Protein AF-W5JPU2-F1 (afdb_monomer_lite)

InterPro domains:
  IPR001623 DnaJ domain [cd06257] (70-95)
  IPR036869 Chaperone J-domain superfamily [G3DSA:1.10.287.110] (52-100)
  IPR036869 Chaperone J-domain superfamily [SSF46565] (56-95)

Foldseek 3Di:
DVVVVVVVVVVVVVCVVVVVVVCVVDPCCVVVVVVCVVPDDPPPCVVVVPPPDPPDDDDPAQDLVSLCVLLVHDSPDDPVSSVVSLVVVCVCPPPVDPPPDPPDPSVVNSVCVVVVVVPPD

Sequence (121 aa):
MSTSIILAGLGLAAVGYGGRMLMRQMPNAASKMQEVLKNMPKFDAEMMANSKYYRGGFEPKMSKREASLILGVSPSASKTKVKDAHKKIMLLNHPRSKLATIRPFFVESVTFLPLLIGQNA

Radius of gyration: 24.66 Å; chains: 1; bounding box: 36×33×69 Å

Structure (mmCIF, N/CA/C/O backbone):
data_AF-W5JPU2-F1
#
_entry.id   AF-W5JPU2-F1
#
loop_
_atom_site.group_PDB
_atom_site.id
_atom_site.type_symbol
_atom_site.label_atom_id
_atom_site.label_alt_id
_atom_site.label_comp_id
_atom_site.label_asym_id
_atom_site.label_entity_id
_atom_site.label_seq_id
_atom_site.pdbx_PDB_ins_code
_atom_site.Cartn_x
_atom_site.Cartn_y
_atom_site.Cartn_z
_atom_site.occupancy
_atom_site.B_iso_or_equiv
_atom_site.auth_seq_id
_atom_site.auth_comp_id
_atom_site.auth_asym_id
_atom_site.auth_atom_id
_atom_site.pdbx_PDB_model_num
ATOM 1 N N . MET A 1 1 ? 2.439 -17.773 -10.386 1.00 61.91 1 MET A N 1
ATOM 2 C CA . MET A 1 1 ? 3.277 -16.599 -10.738 1.00 61.91 1 MET A CA 1
ATOM 3 C C . MET A 1 1 ? 4.011 -16.753 -12.077 1.00 61.91 1 MET A C 1
ATOM 5 O O . MET A 1 1 ? 4.372 -15.740 -12.654 1.00 61.91 1 MET A O 1
ATOM 9 N N . SER A 1 2 ? 4.185 -17.962 -12.627 1.00 73.69 2 SER A N 1
ATOM 10 C CA . SER A 1 2 ? 4.814 -18.198 -13.942 1.00 73.69 2 SER A CA 1
ATOM 11 C C . SER A 1 2 ? 4.004 -17.677 -15.139 1.00 73.69 2 SER A C 1
ATOM 13 O O . SER A 1 2 ? 4.575 -17.074 -16.041 1.00 73.69 2 SER A O 1
ATOM 15 N N . THR A 1 3 ? 2.676 -17.829 -15.135 1.00 75.88 3 THR A N 1
ATOM 16 C CA . THR A 1 3 ? 1.797 -17.389 -16.238 1.00 75.88 3 THR A CA 1
ATOM 17 C C . THR A 1 3 ? 1.896 -15.888 -16.514 1.00 75.88 3 THR A C 1
ATOM 19 O O . THR A 1 3 ? 1.922 -15.473 -17.667 1.00 75.88 3 THR A O 1
ATOM 22 N N . SER A 1 4 ? 2.020 -15.072 -15.464 1.00 79.38 4 SER A N 1
ATOM 23 C CA . SER A 1 4 ? 2.184 -13.619 -15.575 1.00 79.38 4 SER A CA 1
ATOM 24 C C . SER A 1 4 ? 3.508 -13.240 -16.243 1.00 79.38 4 SER A C 1
ATOM 26 O O . SER A 1 4 ? 3.541 -12.308 -17.036 1.00 79.38 4 SER A O 1
ATOM 28 N N . ILE A 1 5 ? 4.584 -13.985 -15.963 1.00 91.19 5 ILE A N 1
ATOM 29 C CA . ILE A 1 5 ? 5.916 -13.755 -16.544 1.00 91.19 5 ILE A CA 1
ATOM 30 C C . ILE A 1 5 ? 5.929 -14.153 -18.022 1.00 91.19 5 ILE A C 1
ATOM 32 O O . ILE A 1 5 ? 6.459 -13.417 -18.848 1.00 91.19 5 ILE A O 1
ATOM 36 N N . ILE A 1 6 ? 5.309 -15.284 -18.367 1.00 89.38 6 ILE A N 1
ATOM 37 C CA . ILE A 1 6 ? 5.228 -15.760 -19.755 1.00 89.38 6 ILE A CA 1
ATOM 38 C C . ILE A 1 6 ? 4.381 -14.800 -20.595 1.00 89.38 6 ILE A C 1
ATOM 40 O O . ILE A 1 6 ? 4.809 -14.385 -21.670 1.00 89.38 6 ILE A O 1
ATOM 44 N N . LEU A 1 7 ? 3.215 -14.390 -20.089 1.00 93.12 7 LEU A N 1
ATOM 45 C CA . LEU A 1 7 ? 2.343 -13.439 -20.777 1.00 93.12 7 LEU A CA 1
ATOM 46 C C . LEU A 1 7 ? 3.027 -12.075 -20.954 1.00 93.12 7 LEU A C 1
ATOM 48 O O . LEU A 1 7 ? 2.963 -11.491 -22.034 1.00 93.12 7 LEU A O 1
ATOM 52 N N . ALA A 1 8 ? 3.730 -11.598 -19.922 1.00 91.94 8 ALA A N 1
ATOM 53 C CA . ALA A 1 8 ? 4.514 -10.369 -20.003 1.00 91.94 8 ALA A CA 1
ATOM 54 C C . ALA A 1 8 ? 5.657 -10.479 -21.027 1.00 91.94 8 ALA A C 1
ATOM 56 O O . ALA A 1 8 ? 5.851 -9.565 -21.827 1.00 91.94 8 ALA A O 1
ATOM 57 N N . GLY A 1 9 ? 6.377 -11.605 -21.045 1.00 93.69 9 GLY A N 1
ATOM 58 C CA . GLY A 1 9 ? 7.467 -11.857 -21.989 1.00 93.69 9 GLY A CA 1
ATOM 59 C C . GLY A 1 9 ? 6.992 -11.907 -23.442 1.00 93.69 9 GLY A C 1
ATOM 60 O O . GLY A 1 9 ? 7.577 -11.251 -24.303 1.00 93.69 9 GLY A O 1
ATOM 61 N N . LEU A 1 10 ? 5.893 -12.619 -23.711 1.00 95.88 10 LEU A N 1
ATOM 62 C CA . LEU A 1 10 ? 5.295 -12.693 -25.048 1.00 95.88 10 LEU A CA 1
ATOM 63 C C . LEU A 1 10 ? 4.739 -11.338 -25.506 1.00 95.88 10 LEU A C 1
ATOM 65 O O . LEU A 1 10 ? 4.956 -10.944 -26.652 1.00 95.88 10 LEU A O 1
ATOM 69 N N . GLY A 1 11 ? 4.083 -10.594 -24.610 1.00 94.56 11 GLY A N 1
ATOM 70 C CA . GLY A 1 11 ? 3.580 -9.253 -24.909 1.00 94.56 11 GLY A CA 1
ATOM 71 C C . GLY A 1 11 ? 4.701 -8.273 -25.267 1.00 94.56 11 GLY A C 1
ATOM 72 O O . GLY A 1 11 ? 4.616 -7.577 -26.280 1.00 94.56 11 GLY A O 1
ATOM 73 N N . LEU A 1 12 ? 5.787 -8.265 -24.488 1.00 93.75 12 LEU A N 1
ATOM 74 C CA . LEU A 1 12 ? 6.940 -7.401 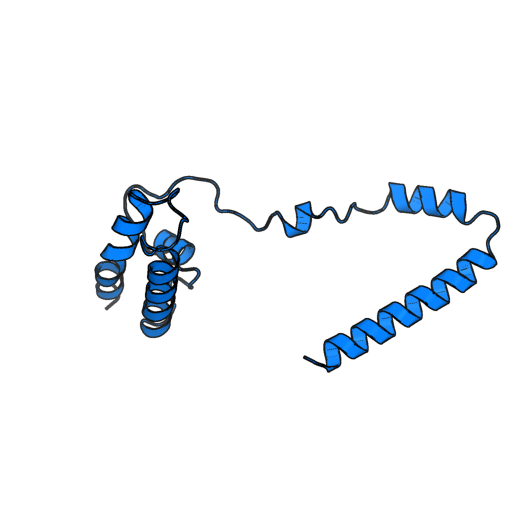-24.748 1.00 93.75 12 LEU A CA 1
ATOM 75 C C . LEU A 1 12 ? 7.634 -7.755 -26.073 1.00 93.75 12 LEU A C 1
ATOM 77 O O . LEU A 1 12 ? 7.998 -6.857 -26.835 1.00 93.75 12 LEU A O 1
ATOM 81 N N . ALA A 1 13 ? 7.773 -9.049 -26.375 1.00 93.12 13 ALA A N 1
ATOM 82 C CA . ALA A 1 13 ? 8.359 -9.515 -27.630 1.00 93.12 13 ALA A CA 1
ATOM 83 C C . ALA A 1 13 ? 7.537 -9.078 -28.855 1.00 93.12 13 ALA A C 1
ATOM 85 O O . ALA A 1 13 ? 8.107 -8.579 -29.829 1.00 93.12 13 ALA A O 1
ATOM 86 N N . ALA A 1 14 ? 6.206 -9.201 -28.796 1.00 94.75 14 ALA A N 1
ATOM 87 C CA . ALA A 1 14 ? 5.315 -8.798 -29.883 1.00 94.75 14 ALA A CA 1
ATOM 88 C C . ALA A 1 14 ? 5.386 -7.286 -30.161 1.00 94.75 14 ALA A C 1
ATOM 90 O O . ALA A 1 14 ? 5.541 -6.872 -31.313 1.00 94.75 14 ALA A O 1
ATOM 91 N N . VAL A 1 15 ? 5.345 -6.461 -29.109 1.00 95.00 15 VAL A N 1
ATOM 92 C CA . VAL A 1 15 ? 5.447 -4.997 -29.231 1.00 95.00 15 VAL A CA 1
ATOM 93 C C . VAL A 1 15 ? 6.818 -4.583 -29.772 1.00 95.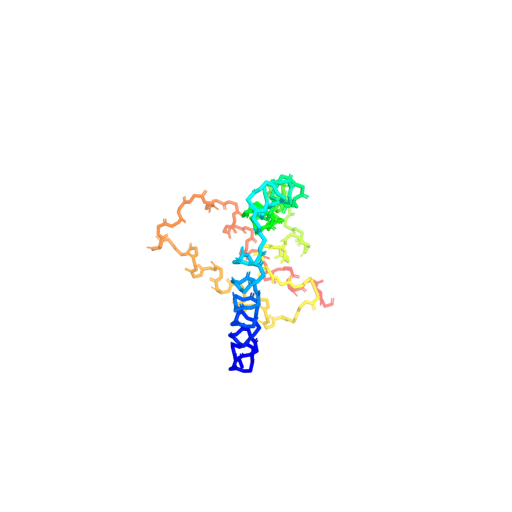00 15 VAL A C 1
ATOM 95 O O . VAL A 1 15 ? 6.894 -3.752 -30.677 1.00 95.00 15 VAL A O 1
ATOM 98 N N . GLY A 1 16 ? 7.902 -5.188 -29.277 1.00 92.00 16 GLY A N 1
ATOM 99 C CA . GLY A 1 16 ? 9.260 -4.890 -29.739 1.00 92.00 16 GLY A CA 1
ATOM 100 C C . GLY A 1 16 ? 9.481 -5.238 -31.214 1.00 92.00 16 GLY A C 1
ATOM 101 O O . GLY A 1 16 ? 10.043 -4.434 -31.965 1.00 92.00 16 GLY A O 1
ATOM 102 N N . TYR A 1 17 ? 9.008 -6.407 -31.654 1.00 91.75 17 TYR A N 1
ATOM 103 C CA . TYR A 1 17 ? 9.155 -6.845 -33.044 1.00 91.75 17 TYR A CA 1
ATOM 104 C C . TYR A 1 17 ? 8.288 -6.017 -34.004 1.00 91.75 17 TYR A C 1
ATOM 106 O O . TYR A 1 17 ? 8.792 -5.524 -35.018 1.00 91.75 17 TYR A O 1
ATOM 114 N N . GLY A 1 18 ? 7.016 -5.789 -33.654 1.00 92.62 18 GLY A N 1
ATOM 115 C CA . GLY A 1 18 ? 6.105 -4.950 -34.438 1.00 92.62 18 GLY A CA 1
ATOM 116 C C . GLY A 1 18 ? 6.588 -3.501 -34.542 1.00 92.62 18 GLY A C 1
ATOM 117 O O . GLY A 1 18 ? 6.631 -2.936 -35.635 1.00 92.62 18 GLY A O 1
ATOM 118 N N . GLY A 1 19 ? 7.057 -2.925 -33.431 1.00 88.50 19 GLY A N 1
ATOM 119 C CA . GLY A 1 19 ? 7.631 -1.579 -33.407 1.00 88.50 19 GLY A CA 1
ATOM 120 C C . GLY A 1 19 ? 8.868 -1.445 -34.299 1.00 88.50 19 GLY A C 1
ATOM 121 O O . GLY A 1 19 ? 8.975 -0.488 -35.067 1.00 88.50 19 GLY A O 1
ATOM 122 N N . ARG A 1 20 ? 9.780 -2.429 -34.270 1.00 80.75 20 ARG A N 1
ATOM 123 C CA . ARG A 1 20 ? 11.006 -2.412 -35.089 1.00 80.75 20 ARG A CA 1
ATOM 124 C C . ARG A 1 20 ? 10.715 -2.470 -36.590 1.00 80.75 20 ARG A C 1
ATOM 126 O O . ARG A 1 20 ? 11.419 -1.817 -37.358 1.00 80.75 20 ARG A O 1
ATOM 133 N N . MET A 1 21 ? 9.702 -3.227 -37.010 1.00 83.56 21 MET A N 1
ATOM 134 C CA . MET A 1 21 ? 9.294 -3.309 -38.419 1.00 83.56 21 MET A CA 1
ATOM 135 C C . MET A 1 21 ? 8.718 -1.974 -38.911 1.00 83.56 21 MET A C 1
ATOM 137 O O . MET A 1 21 ? 9.179 -1.432 -39.917 1.00 83.56 21 MET A O 1
ATOM 141 N N . LEU A 1 22 ? 7.792 -1.391 -38.143 1.00 84.00 22 LEU A N 1
ATOM 142 C CA . LEU A 1 22 ? 7.141 -0.122 -38.482 1.00 84.00 22 LEU A CA 1
ATOM 143 C C . LEU A 1 22 ? 8.126 1.056 -38.514 1.00 84.00 22 LEU A C 1
ATOM 145 O O . LEU A 1 22 ? 8.037 1.908 -39.397 1.00 84.00 22 LEU A O 1
ATOM 149 N N . MET A 1 23 ? 9.107 1.090 -37.603 1.00 74.88 23 MET A N 1
ATOM 150 C CA . MET A 1 23 ? 10.139 2.136 -37.600 1.00 74.88 23 MET A CA 1
ATOM 151 C C . MET A 1 23 ? 11.065 2.069 -38.820 1.00 74.88 23 MET A C 1
ATOM 153 O O . MET A 1 23 ? 11.502 3.111 -39.297 1.00 74.88 23 MET A O 1
ATOM 157 N N . ARG A 1 24 ? 11.361 0.875 -39.356 1.00 73.38 24 ARG A N 1
ATOM 158 C CA . ARG A 1 24 ? 12.232 0.734 -40.541 1.00 73.38 24 ARG A CA 1
ATOM 159 C C . ARG A 1 24 ? 11.550 1.155 -41.840 1.00 73.38 24 ARG A C 1
ATOM 161 O O . ARG A 1 24 ? 12.245 1.529 -42.777 1.00 73.38 24 ARG A O 1
ATOM 168 N N . GLN A 1 25 ? 10.222 1.096 -41.899 1.00 75.19 25 GLN A N 1
ATOM 169 C CA . GLN A 1 25 ? 9.453 1.466 -43.090 1.00 75.19 25 GLN A CA 1
ATOM 170 C C . GLN A 1 25 ? 9.043 2.948 -43.123 1.00 75.19 25 GLN A C 1
ATOM 172 O O . GLN A 1 25 ? 8.574 3.418 -44.156 1.00 75.19 25 GLN A O 1
ATOM 177 N N . MET A 1 26 ? 9.231 3.703 -42.033 1.00 66.00 26 MET A N 1
ATOM 178 C CA . MET A 1 26 ? 8.823 5.109 -41.953 1.00 66.00 26 MET A CA 1
ATOM 179 C C . MET A 1 26 ? 10.028 6.073 -41.932 1.00 66.00 26 MET A C 1
ATOM 181 O O . MET A 1 26 ? 10.652 6.239 -40.885 1.00 66.00 26 MET A O 1
ATOM 185 N N . PRO A 1 27 ? 10.325 6.796 -43.032 1.00 65.06 27 PRO A N 1
ATOM 186 C CA . PRO A 1 27 ? 11.450 7.742 -43.093 1.00 65.06 27 PRO A CA 1
ATOM 187 C C . PRO A 1 27 ? 11.286 8.961 -42.163 1.00 65.06 27 PRO A C 1
ATOM 189 O O . PRO A 1 27 ? 12.273 9.542 -41.728 1.00 65.06 27 PRO A O 1
ATOM 192 N N . ASN A 1 28 ? 10.048 9.296 -41.774 1.00 68.50 28 ASN A N 1
ATOM 193 C CA . ASN A 1 28 ? 9.726 10.394 -40.848 1.00 68.50 28 ASN A CA 1
ATOM 194 C C . ASN A 1 28 ? 9.398 9.902 -39.423 1.00 68.50 28 ASN A C 1
ATOM 196 O O . ASN A 1 28 ? 8.764 10.614 -38.642 1.00 68.50 28 ASN A O 1
ATOM 200 N N . ALA A 1 29 ? 9.783 8.669 -39.070 1.00 69.88 29 ALA A N 1
ATOM 201 C CA . ALA A 1 29 ? 9.494 8.094 -37.755 1.00 69.88 29 ALA A CA 1
ATOM 202 C C . ALA A 1 29 ? 10.115 8.910 -36.610 1.00 69.88 29 ALA A C 1
ATOM 204 O O . ALA A 1 29 ? 9.498 9.065 -35.560 1.00 69.88 29 ALA A O 1
ATOM 205 N N . ALA A 1 30 ? 11.307 9.477 -36.820 1.00 66.56 30 ALA A N 1
ATOM 206 C CA . ALA A 1 30 ? 12.036 10.205 -35.786 1.00 66.56 30 ALA A CA 1
ATOM 207 C C . ALA A 1 30 ? 11.320 11.484 -35.319 1.00 66.56 30 ALA A C 1
ATOM 209 O O . ALA A 1 30 ? 11.325 11.777 -34.125 1.00 66.56 30 ALA A O 1
ATOM 210 N N . SER A 1 31 ? 10.684 12.235 -36.224 1.00 67.81 31 SER A N 1
ATOM 211 C CA . SER A 1 31 ? 9.984 13.481 -35.878 1.00 67.81 31 SER A CA 1
ATOM 212 C C . SER A 1 31 ? 8.646 13.211 -35.192 1.00 67.81 31 SER A C 1
ATOM 214 O O . SER A 1 31 ? 8.364 13.795 -34.146 1.00 67.81 31 SER A O 1
ATOM 216 N N . LYS A 1 32 ? 7.863 12.253 -35.704 1.00 69.31 32 LYS A N 1
ATOM 217 C CA . LYS A 1 32 ? 6.595 11.842 -35.079 1.00 69.31 32 LYS A CA 1
ATOM 218 C C . LYS A 1 32 ? 6.809 11.188 -33.714 1.00 69.31 32 LYS A C 1
ATOM 220 O O . LYS A 1 32 ? 6.038 11.425 -32.791 1.00 69.31 32 LYS A O 1
ATOM 225 N N . MET A 1 33 ? 7.882 10.411 -33.554 1.00 71.38 33 MET A N 1
ATOM 226 C CA . MET A 1 33 ? 8.221 9.804 -32.266 1.00 71.38 33 MET A CA 1
ATOM 227 C C . MET A 1 33 ? 8.572 10.867 -31.220 1.00 71.38 33 MET A C 1
ATOM 229 O O . MET A 1 33 ? 8.165 10.731 -30.074 1.00 71.38 33 MET A O 1
ATOM 233 N N . GLN A 1 34 ? 9.240 11.959 -31.600 1.00 66.19 34 GLN A N 1
ATOM 234 C CA . GLN A 1 34 ? 9.514 13.068 -30.679 1.00 66.19 34 GLN A CA 1
ATOM 235 C C . GLN A 1 34 ? 8.244 13.801 -30.237 1.00 66.19 34 GLN A C 1
ATOM 237 O O . GLN A 1 34 ? 8.146 14.188 -29.077 1.00 66.19 34 GLN A O 1
ATOM 242 N N . GLU A 1 35 ? 7.268 13.982 -31.124 1.00 71.31 35 GLU A N 1
ATOM 243 C CA . GLU A 1 35 ? 5.981 14.594 -30.775 1.00 71.31 35 GLU A CA 1
ATOM 244 C C . GLU A 1 35 ? 5.163 13.695 -29.837 1.00 71.31 35 GLU A C 1
ATOM 246 O O . GLU A 1 35 ? 4.635 14.159 -28.827 1.00 71.31 35 GLU A O 1
ATOM 251 N N . VAL A 1 36 ? 5.154 12.385 -30.096 1.00 74.00 36 VAL A N 1
ATOM 252 C CA . VAL A 1 36 ? 4.528 11.399 -29.206 1.00 74.00 36 VAL A CA 1
ATOM 253 C C . VAL A 1 36 ? 5.248 11.329 -27.859 1.00 74.00 36 VAL A C 1
ATOM 255 O O . VAL A 1 36 ? 4.578 11.289 -26.836 1.00 74.00 36 VAL A O 1
ATOM 258 N N . LEU A 1 37 ? 6.584 11.376 -27.814 1.00 71.69 37 LEU A N 1
ATOM 259 C CA . LEU A 1 37 ? 7.327 11.420 -26.547 1.00 71.69 37 LEU A CA 1
ATOM 260 C C . LEU A 1 37 ? 7.066 12.712 -25.762 1.00 71.69 37 LEU A C 1
ATOM 262 O O . LEU A 1 37 ? 7.083 12.684 -24.535 1.00 71.69 37 LEU A O 1
ATOM 266 N N . LYS A 1 38 ? 6.820 13.832 -26.448 1.00 71.50 38 LYS A N 1
ATOM 267 C CA . LYS A 1 38 ? 6.469 15.108 -25.806 1.00 71.50 38 LYS A CA 1
ATOM 268 C C . LYS A 1 38 ? 5.045 15.110 -25.248 1.00 71.50 38 LYS A C 1
ATOM 270 O O . LYS A 1 38 ? 4.825 15.703 -24.198 1.00 71.50 38 LYS A O 1
ATOM 275 N N . ASN A 1 39 ? 4.112 14.436 -25.922 1.00 70.44 39 ASN A N 1
ATOM 276 C CA . ASN A 1 39 ? 2.707 14.341 -25.514 1.00 70.44 39 ASN A CA 1
ATOM 277 C C . ASN A 1 39 ? 2.396 13.097 -24.667 1.00 70.44 39 ASN A C 1
ATOM 279 O O . ASN A 1 39 ? 1.278 12.962 -24.167 1.00 70.44 39 ASN A O 1
ATOM 283 N N . MET A 1 40 ? 3.350 12.177 -24.499 1.00 64.38 40 MET A N 1
ATOM 284 C CA . MET A 1 40 ? 3.170 11.044 -23.602 1.00 64.38 40 MET A CA 1
ATOM 285 C C . MET A 1 40 ? 3.156 11.537 -22.154 1.00 64.38 40 MET A C 1
ATOM 287 O O . MET A 1 40 ? 4.035 12.309 -21.760 1.00 64.38 40 MET A O 1
ATOM 291 N N . PRO A 1 41 ? 2.202 11.063 -21.333 1.00 63.00 41 PRO A N 1
ATOM 292 C CA . PRO A 1 41 ? 2.259 11.290 -19.903 1.00 63.00 41 PRO A CA 1
ATOM 293 C C . PRO A 1 41 ? 3.566 10.681 -19.403 1.00 63.00 41 PRO A C 1
ATOM 295 O O . PRO A 1 41 ? 3.818 9.486 -19.578 1.00 63.00 41 PRO A O 1
ATOM 298 N N . LYS A 1 42 ? 4.430 11.520 -18.836 1.00 59.19 42 LYS A N 1
ATOM 299 C CA . LYS A 1 42 ? 5.674 11.072 -18.228 1.00 59.19 42 LYS A CA 1
ATOM 300 C C . LYS A 1 42 ? 5.301 10.091 -17.117 1.00 59.19 42 LYS A C 1
ATOM 302 O O . LYS A 1 42 ? 4.746 10.481 -16.094 1.00 59.19 42 LYS A O 1
ATOM 307 N N . PHE A 1 43 ? 5.542 8.801 -17.343 1.00 56.53 43 PHE A N 1
ATOM 308 C CA . PHE A 1 43 ? 5.482 7.768 -16.309 1.00 56.53 43 PHE A CA 1
ATOM 309 C C . PHE A 1 43 ? 6.703 7.941 -15.407 1.00 56.53 43 PHE A C 1
ATOM 311 O O . PHE A 1 43 ? 7.610 7.111 -15.367 1.00 56.53 43 PHE A O 1
ATOM 318 N N . ASP A 1 44 ? 6.756 9.087 -14.740 1.00 51.19 44 ASP A N 1
ATOM 319 C CA . ASP A 1 44 ? 7.803 9.406 -13.800 1.00 51.19 44 ASP A CA 1
ATOM 320 C C . ASP A 1 44 ? 7.676 8.434 -12.627 1.00 51.19 44 ASP A C 1
ATOM 322 O O . ASP A 1 44 ? 6.578 8.103 -12.164 1.00 51.19 44 ASP A O 1
ATOM 326 N N . ALA A 1 45 ? 8.820 7.986 -12.115 1.00 55.19 45 ALA A N 1
ATOM 327 C CA . ALA A 1 45 ? 8.908 7.204 -10.887 1.00 55.19 45 ALA A CA 1
ATOM 328 C C . ALA A 1 45 ? 8.167 7.871 -9.707 1.00 55.19 45 ALA A C 1
ATOM 330 O O . ALA A 1 45 ? 7.851 7.197 -8.734 1.00 55.19 45 ALA A O 1
ATOM 331 N N . GLU A 1 46 ? 7.820 9.158 -9.812 1.00 52.12 46 GLU A N 1
ATOM 332 C CA . GLU A 1 46 ? 6.929 9.885 -8.908 1.00 52.12 46 GLU A CA 1
ATOM 333 C C . GLU A 1 46 ? 5.511 9.310 -8.822 1.00 52.12 46 GLU A C 1
ATOM 335 O O . GLU A 1 46 ? 4.918 9.361 -7.749 1.00 52.12 46 GLU A O 1
ATOM 340 N N . MET A 1 47 ? 4.961 8.697 -9.876 1.00 50.38 47 MET A N 1
ATOM 341 C CA . MET A 1 47 ? 3.647 8.043 -9.782 1.00 50.38 47 MET A CA 1
ATOM 342 C C . MET A 1 47 ? 3.712 6.736 -8.970 1.00 50.38 47 MET A C 1
ATOM 344 O O . MET A 1 47 ? 2.740 6.364 -8.316 1.00 50.38 47 MET A O 1
ATOM 348 N N . MET A 1 48 ? 4.881 6.082 -8.951 1.00 52.03 48 MET A N 1
ATOM 349 C CA . MET A 1 48 ? 5.183 4.935 -8.082 1.00 52.03 48 MET A CA 1
ATOM 350 C C . MET A 1 48 ? 5.636 5.369 -6.674 1.00 52.03 48 MET A C 1
ATOM 352 O O . MET A 1 48 ? 5.389 4.653 -5.706 1.00 52.03 48 MET A O 1
ATOM 356 N N . ALA A 1 49 ? 6.280 6.535 -6.546 1.00 54.31 49 ALA A N 1
ATOM 357 C CA . ALA A 1 49 ? 6.789 7.094 -5.289 1.00 54.31 49 ALA A CA 1
ATOM 358 C C . ALA A 1 49 ? 5.762 7.959 -4.540 1.00 54.31 49 ALA A C 1
ATOM 360 O O . ALA A 1 49 ? 5.918 8.211 -3.345 1.00 54.31 49 ALA A O 1
ATOM 361 N N . ASN A 1 50 ? 4.652 8.338 -5.180 1.00 48.25 50 ASN A N 1
ATOM 362 C CA . ASN A 1 50 ? 3.449 8.842 -4.519 1.00 48.25 50 ASN A CA 1
ATOM 363 C C . ASN A 1 50 ? 2.670 7.687 -3.870 1.00 48.25 50 ASN A C 1
ATOM 365 O O . ASN A 1 50 ? 1.440 7.611 -3.906 1.00 48.25 50 ASN A O 1
ATOM 369 N N . SER A 1 51 ? 3.398 6.780 -3.219 1.00 53.75 51 SER A N 1
ATOM 370 C CA . SER A 1 51 ? 2.887 5.886 -2.196 1.00 53.75 51 SER A CA 1
ATOM 371 C C . SER A 1 51 ? 2.500 6.713 -0.971 1.00 53.75 51 SER A C 1
ATOM 373 O O . SER A 1 51 ? 3.093 6.560 0.086 1.00 53.75 51 SER A O 1
ATOM 375 N N . LYS A 1 52 ? 1.540 7.631 -1.138 1.00 61.91 52 LYS A N 1
ATOM 376 C CA . LYS A 1 52 ? 0.525 8.038 -0.165 1.00 61.91 52 LYS A CA 1
ATOM 377 C C . LYS A 1 52 ? 1.003 8.060 1.289 1.00 61.91 52 LYS A C 1
ATOM 379 O O . LYS A 1 52 ? 0.331 7.528 2.170 1.00 61.91 52 LYS A O 1
ATOM 384 N N . TYR A 1 53 ? 2.174 8.640 1.542 1.00 63.72 53 TYR A N 1
ATOM 385 C CA . TYR A 1 53 ? 2.667 8.784 2.899 1.00 63.72 53 TYR A CA 1
ATOM 386 C C . TYR A 1 53 ? 1.672 9.685 3.623 1.00 63.72 53 TYR A C 1
ATOM 388 O O . TYR A 1 53 ? 1.314 10.757 3.123 1.00 63.72 53 TYR A O 1
ATOM 396 N N . TYR A 1 54 ? 1.165 9.214 4.761 1.00 67.75 54 TYR A N 1
ATOM 397 C CA . TYR A 1 54 ? 0.241 9.992 5.574 1.00 67.75 54 TYR A CA 1
ATOM 398 C C . TYR A 1 54 ? 0.971 11.259 6.025 1.00 67.75 54 TYR A C 1
ATOM 400 O O . TYR A 1 54 ? 1.965 11.188 6.743 1.00 67.75 54 TYR A O 1
ATOM 408 N N . ARG A 1 55 ? 0.533 12.418 5.515 1.00 72.94 55 ARG A N 1
ATOM 409 C CA . ARG A 1 55 ? 1.158 13.707 5.824 1.00 72.94 55 ARG A CA 1
ATOM 410 C C . ARG A 1 55 ? 0.733 14.145 7.226 1.00 72.94 55 ARG A C 1
ATOM 412 O O . ARG A 1 55 ? -0.461 14.297 7.466 1.00 72.94 55 ARG A O 1
ATOM 419 N N . GLY A 1 56 ? 1.699 14.360 8.117 1.00 80.19 56 GLY A N 1
ATOM 420 C CA . GLY A 1 56 ? 1.474 14.791 9.501 1.00 80.19 56 GLY A CA 1
ATOM 421 C C . GLY A 1 56 ? 2.399 14.086 10.496 1.00 80.19 56 GLY A C 1
ATOM 422 O O . GLY A 1 56 ? 3.201 13.238 10.111 1.00 80.19 56 GLY A O 1
ATOM 423 N N . GLY A 1 57 ? 2.303 14.469 11.771 1.00 81.38 57 GLY A N 1
ATOM 424 C CA . GLY A 1 57 ? 2.870 13.711 12.890 1.00 81.38 57 GLY A CA 1
ATOM 425 C C . GLY A 1 57 ? 1.886 12.662 13.408 1.00 81.38 57 GLY A C 1
ATOM 426 O O . GLY A 1 57 ? 0.815 12.469 12.833 1.00 81.38 57 GLY A O 1
ATOM 427 N N . PHE A 1 58 ? 2.244 12.009 14.509 1.00 80.50 58 PHE A N 1
ATOM 428 C CA . PHE A 1 58 ? 1.301 11.166 15.234 1.00 80.50 58 PHE A CA 1
ATOM 429 C C . PHE A 1 58 ? 0.299 12.019 16.033 1.00 80.50 58 PHE A C 1
ATOM 431 O O . PHE A 1 58 ? 0.630 13.125 16.473 1.00 80.50 58 PHE A O 1
ATOM 438 N N . GLU A 1 59 ? -0.921 11.521 16.217 1.00 80.38 59 GLU A N 1
ATOM 439 C CA . GLU A 1 59 ? -1.913 12.121 17.100 1.00 80.38 59 GLU A CA 1
ATOM 440 C C . GLU A 1 59 ? -1.403 12.084 18.551 1.00 80.38 59 GLU A C 1
ATOM 442 O O . GLU A 1 59 ? -0.763 11.120 18.977 1.00 80.38 59 GLU A O 1
ATOM 447 N N . PRO A 1 60 ? -1.709 13.111 19.364 1.00 82.44 60 PRO A N 1
ATOM 448 C CA . PRO A 1 60 ? -1.263 13.174 20.759 1.00 82.44 60 PRO A CA 1
ATOM 449 C C . PRO A 1 60 ? -1.840 12.041 21.621 1.00 82.44 60 PRO A C 1
ATOM 451 O O . PRO A 1 60 ? -1.290 11.713 22.670 1.00 82.44 60 PRO A O 1
ATOM 454 N N . LYS A 1 61 ? -2.953 11.440 21.188 1.00 81.81 61 LYS A N 1
ATOM 455 C CA . LYS A 1 61 ? -3.592 10.285 21.815 1.00 81.81 61 LYS A CA 1
ATOM 456 C C . LYS A 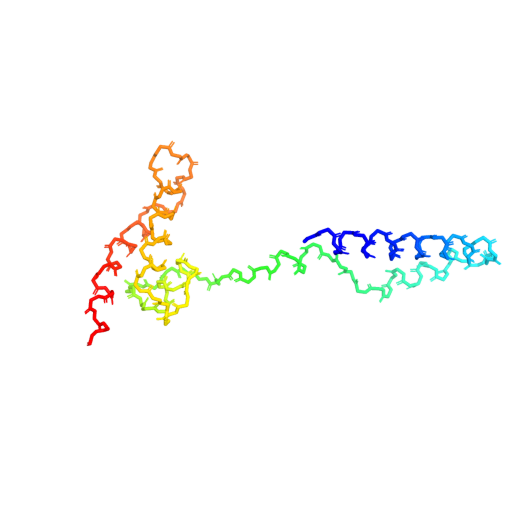1 61 ? -3.750 9.202 20.759 1.00 81.81 61 LYS A C 1
ATOM 458 O O . LYS A 1 61 ? -4.412 9.445 19.758 1.00 81.81 61 LYS A O 1
ATOM 463 N N . MET A 1 62 ? -3.228 8.004 21.024 1.00 80.06 62 MET A N 1
ATOM 464 C CA . MET A 1 62 ? -3.344 6.880 20.095 1.00 80.06 62 MET A CA 1
ATOM 465 C C . MET A 1 62 ? -4.811 6.551 19.797 1.00 80.06 62 MET A C 1
ATOM 467 O O . MET A 1 62 ? -5.521 5.987 20.639 1.00 80.06 62 MET A O 1
ATOM 471 N N . SER A 1 63 ? -5.257 6.851 18.579 1.00 84.88 63 SER A N 1
ATOM 472 C CA . SER A 1 63 ? -6.575 6.448 18.098 1.00 84.88 63 SER A CA 1
ATOM 473 C C . SER A 1 63 ? -6.529 5.075 17.423 1.00 84.88 63 SER A C 1
ATOM 475 O O . SER A 1 63 ? -5.514 4.633 16.881 1.00 84.88 63 SER A O 1
ATOM 477 N N . LYS A 1 64 ? -7.668 4.369 17.409 1.00 81.88 64 LYS A N 1
ATOM 478 C CA . LYS A 1 64 ? -7.799 3.068 16.721 1.00 81.88 64 LYS A CA 1
ATOM 479 C C . LYS A 1 64 ? -7.453 3.176 15.230 1.00 81.88 64 LYS A C 1
ATOM 481 O O . LYS A 1 64 ? -6.908 2.241 14.646 1.00 81.88 64 LYS A O 1
ATOM 486 N N . ARG A 1 65 ? -7.767 4.324 14.622 1.00 83.31 65 ARG A N 1
ATOM 487 C CA . ARG A 1 65 ? -7.457 4.618 13.223 1.00 83.31 65 ARG A CA 1
ATOM 488 C C . ARG A 1 65 ? -5.956 4.780 13.028 1.00 83.31 65 ARG A C 1
ATOM 490 O O . ARG A 1 65 ? -5.404 4.136 12.146 1.00 83.31 65 ARG A O 1
ATOM 497 N N . GLU A 1 66 ? -5.291 5.558 13.866 1.00 82.06 66 GLU A N 1
ATOM 498 C CA . GLU A 1 66 ? -3.845 5.742 13.787 1.00 82.06 66 GLU A CA 1
ATOM 499 C C . GLU A 1 66 ? -3.072 4.434 14.007 1.00 82.06 66 GLU A C 1
ATOM 501 O O . GLU A 1 66 ? -2.204 4.087 13.206 1.00 82.06 66 GLU A O 1
ATOM 506 N N . ALA A 1 67 ? -3.457 3.642 15.010 1.00 84.19 67 ALA A N 1
ATOM 507 C CA . ALA A 1 67 ? -2.863 2.328 15.253 1.00 84.19 67 ALA A CA 1
ATOM 508 C C . ALA A 1 67 ? -2.973 1.410 14.022 1.00 84.19 67 ALA A C 1
ATOM 510 O O . ALA A 1 67 ? -2.034 0.688 13.688 1.00 84.19 67 ALA A O 1
ATOM 511 N N . SER A 1 68 ? -4.103 1.468 13.309 1.00 84.94 68 SER A N 1
ATOM 512 C CA . SER A 1 68 ? -4.312 0.700 12.078 1.00 84.94 68 SER A CA 1
ATOM 513 C C . SER A 1 68 ? -3.354 1.127 10.953 1.00 84.94 68 SER A C 1
ATOM 515 O O . SER A 1 68 ? -2.810 0.275 10.248 1.00 84.94 68 SER A O 1
ATOM 517 N N . LEU A 1 69 ? -3.063 2.430 10.848 1.00 85.44 69 LEU A N 1
ATOM 518 C CA . LEU A 1 69 ? -2.123 2.987 9.871 1.00 85.44 69 LEU A CA 1
ATOM 519 C C . LEU A 1 69 ? -0.670 2.635 10.202 1.00 85.44 69 LEU A C 1
ATOM 521 O O . LEU A 1 69 ? 0.079 2.252 9.309 1.00 85.44 69 LEU A O 1
ATOM 525 N N . ILE A 1 70 ? -0.295 2.698 11.481 1.00 84.38 70 ILE A N 1
ATOM 526 C CA . ILE A 1 70 ? 1.039 2.322 11.971 1.00 84.38 70 ILE A CA 1
ATOM 527 C C . ILE A 1 70 ? 1.331 0.842 11.715 1.00 84.38 70 ILE A C 1
ATOM 529 O O . ILE A 1 70 ? 2.411 0.484 11.247 1.00 84.38 70 ILE A O 1
ATOM 533 N N . LEU A 1 71 ? 0.371 -0.027 12.038 1.00 85.69 71 LEU A N 1
ATOM 534 C CA . LEU A 1 71 ? 0.532 -1.476 11.923 1.00 85.69 71 LEU A CA 1
ATOM 535 C C . LEU A 1 71 ? 0.342 -1.997 10.494 1.00 85.69 71 LEU A C 1
ATOM 537 O O . LEU A 1 71 ? 0.681 -3.149 10.219 1.00 85.69 71 LEU A O 1
ATOM 541 N N . GLY A 1 72 ? -0.228 -1.187 9.598 1.00 85.25 72 GLY A N 1
ATOM 542 C CA . GLY A 1 72 ? -0.593 -1.609 8.246 1.00 85.25 72 GLY A CA 1
ATOM 543 C C . GLY A 1 72 ? -1.700 -2.669 8.225 1.00 85.25 72 GLY A C 1
ATOM 544 O O . GLY A 1 72 ? -1.720 -3.524 7.340 1.00 85.25 72 GLY A O 1
ATOM 545 N N . VAL A 1 73 ? -2.607 -2.650 9.206 1.00 86.31 73 VAL A N 1
ATOM 546 C CA . VAL A 1 73 ? -3.733 -3.596 9.319 1.00 86.31 73 VAL A CA 1
ATOM 547 C C . VAL A 1 73 ? -5.058 -2.843 9.321 1.00 86.31 73 VAL A C 1
ATOM 549 O O . VAL A 1 73 ? -5.126 -1.704 9.759 1.00 86.31 73 VAL A O 1
ATOM 552 N N . SER A 1 74 ? -6.135 -3.473 8.848 1.00 83.56 74 SER A N 1
ATOM 553 C CA . SER A 1 74 ? -7.475 -2.870 8.896 1.00 83.56 74 SER A CA 1
ATOM 554 C C . SER A 1 74 ? -7.928 -2.623 10.348 1.00 83.56 74 SER A C 1
ATOM 556 O O . SER A 1 74 ? -7.654 -3.465 11.208 1.00 83.56 74 SER A O 1
ATOM 558 N N . PRO A 1 75 ? -8.679 -1.542 10.644 1.00 82.12 75 PRO A N 1
ATOM 559 C CA . PRO A 1 75 ? -9.247 -1.298 11.977 1.00 82.12 75 PRO A CA 1
ATOM 560 C C . PRO A 1 75 ? -10.213 -2.401 12.447 1.00 82.12 75 PRO A C 1
ATOM 562 O O . PRO A 1 75 ? -10.489 -2.498 13.644 1.00 82.12 75 PRO A O 1
ATOM 565 N N . SER A 1 76 ? -10.703 -3.238 11.526 1.00 82.94 76 SER A N 1
ATOM 566 C CA . SER A 1 76 ? -11.561 -4.401 11.804 1.00 82.94 76 SER A CA 1
ATOM 567 C C . SER A 1 76 ? -10.806 -5.739 11.735 1.00 82.94 76 SER A C 1
ATOM 569 O O . SER A 1 76 ? -11.426 -6.796 11.643 1.00 82.94 76 SER A O 1
ATOM 571 N N . ALA A 1 77 ? -9.469 -5.726 11.715 1.00 80.25 77 ALA A N 1
ATOM 572 C CA . ALA A 1 77 ? -8.663 -6.942 11.626 1.00 80.25 77 ALA A CA 1
ATOM 573 C C . ALA A 1 77 ? -8.760 -7.818 12.892 1.00 80.25 77 ALA A C 1
ATOM 575 O O . ALA A 1 77 ? -8.960 -7.335 14.005 1.00 80.25 77 ALA A O 1
ATOM 576 N N . SER A 1 78 ? -8.568 -9.131 12.721 1.00 85.38 78 SER A N 1
ATOM 577 C CA . SER A 1 78 ? -8.588 -10.097 13.823 1.00 85.38 78 SER A CA 1
ATOM 578 C C . SER A 1 78 ? -7.435 -9.875 14.809 1.00 85.38 78 SER A C 1
ATOM 580 O O . SER A 1 78 ? -6.323 -9.505 14.423 1.00 85.38 78 SER A O 1
ATOM 582 N N . LYS A 1 79 ? -7.665 -10.199 16.092 1.00 84.00 79 LYS A N 1
ATOM 583 C CA . LYS A 1 79 ? -6.663 -10.074 17.173 1.00 84.00 79 LYS A CA 1
ATOM 584 C C . LYS A 1 79 ? -5.341 -10.796 16.858 1.00 84.00 79 LYS A C 1
ATOM 586 O O . LYS A 1 79 ? -4.287 -10.362 17.309 1.00 84.00 79 LYS A O 1
ATOM 591 N N . THR A 1 80 ? -5.386 -11.876 16.075 1.00 86.06 80 THR A N 1
ATOM 592 C CA . THR A 1 80 ? -4.206 -12.624 15.612 1.00 86.06 80 THR A CA 1
ATOM 593 C C . THR A 1 80 ? -3.329 -11.793 14.675 1.00 86.06 80 THR A C 1
ATOM 595 O O . THR A 1 80 ? -2.158 -11.575 14.973 1.00 86.06 80 THR A O 1
ATOM 598 N N . LYS A 1 81 ? -3.915 -11.215 13.617 1.00 84.75 81 LYS A N 1
ATOM 599 C CA . LYS A 1 81 ? -3.201 -10.370 12.645 1.00 84.75 81 LYS A CA 1
ATOM 600 C C . LYS A 1 81 ? -2.585 -9.133 13.296 1.00 84.75 81 LYS A C 1
ATOM 602 O O . LYS A 1 81 ? -1.476 -8.744 12.943 1.00 84.75 81 LYS A O 1
ATOM 607 N N . VAL A 1 82 ? -3.281 -8.544 14.270 1.00 85.62 82 VAL A N 1
ATOM 608 C CA . VAL A 1 82 ? -2.778 -7.385 15.023 1.00 85.62 82 VAL A CA 1
ATOM 609 C C . VAL A 1 82 ? -1.536 -7.755 15.843 1.00 85.62 82 VAL A C 1
ATOM 611 O O . VAL A 1 82 ? -0.545 -7.028 15.806 1.00 85.62 82 VAL A O 1
ATOM 614 N N . LYS A 1 83 ? -1.544 -8.903 16.538 1.00 85.94 83 LYS A N 1
ATOM 615 C CA . LYS A 1 83 ? -0.388 -9.381 17.320 1.00 85.94 83 LYS A CA 1
ATOM 616 C C . LYS A 1 83 ? 0.828 -9.671 16.441 1.00 85.94 83 LYS A C 1
ATOM 618 O O . LYS A 1 83 ? 1.946 -9.330 16.822 1.00 85.94 83 LYS A O 1
ATOM 623 N N . ASP A 1 84 ? 0.618 -10.274 15.278 1.00 88.12 84 ASP A N 1
ATOM 624 C CA . ASP A 1 84 ? 1.712 -10.622 14.368 1.00 88.12 84 ASP A CA 1
ATOM 625 C C . ASP A 1 84 ? 2.339 -9.375 13.732 1.00 88.12 84 ASP A C 1
ATOM 627 O O . ASP A 1 84 ? 3.566 -9.240 13.707 1.00 88.12 84 ASP A O 1
ATOM 631 N N . ALA A 1 85 ? 1.510 -8.417 13.300 1.00 86.81 85 ALA A N 1
ATOM 632 C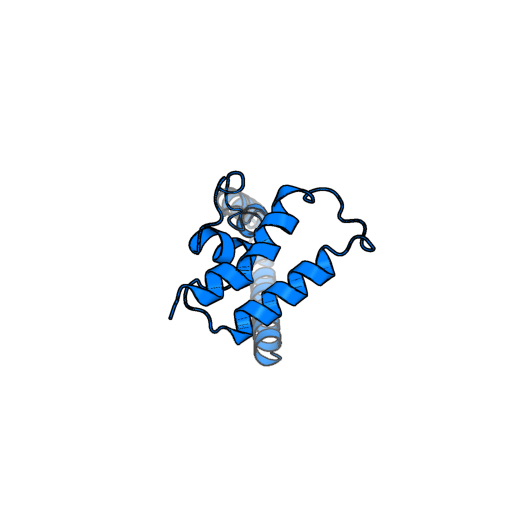 CA . ALA A 1 85 ? 1.977 -7.127 12.794 1.00 86.81 85 ALA A CA 1
ATOM 633 C C . ALA A 1 85 ? 2.753 -6.344 13.866 1.00 86.81 85 ALA A C 1
ATOM 635 O O . ALA A 1 85 ? 3.837 -5.824 13.596 1.00 86.81 85 ALA A O 1
ATOM 636 N N . HIS A 1 86 ? 2.247 -6.338 15.102 1.00 83.31 86 HIS A N 1
ATOM 637 C CA . HIS A 1 86 ? 2.911 -5.710 16.240 1.00 83.31 86 HIS A CA 1
ATOM 638 C C . HIS A 1 86 ? 4.299 -6.320 16.504 1.00 83.31 86 HIS A C 1
ATOM 640 O O . HIS A 1 86 ? 5.287 -5.588 16.570 1.00 83.31 86 HIS A O 1
ATOM 646 N N . LYS A 1 87 ? 4.411 -7.656 16.572 1.00 85.81 87 LYS A N 1
ATOM 647 C CA . LYS A 1 87 ? 5.705 -8.345 16.747 1.00 85.81 87 LYS A CA 1
ATOM 648 C C . LYS A 1 87 ? 6.695 -7.987 15.642 1.00 85.81 87 LYS A C 1
ATOM 650 O O . LYS A 1 87 ? 7.856 -7.698 15.926 1.00 85.81 87 LYS A O 1
ATOM 655 N N . LYS A 1 88 ? 6.236 -7.983 14.387 1.00 85.81 88 LYS A N 1
ATOM 656 C CA . LYS A 1 88 ? 7.068 -7.667 13.220 1.00 85.81 88 LYS A CA 1
ATOM 657 C C . LYS A 1 88 ? 7.652 -6.256 13.311 1.00 85.81 88 LYS A C 1
ATOM 659 O O . LYS A 1 88 ? 8.846 -6.074 13.091 1.00 85.81 88 LYS A O 1
ATOM 664 N N . ILE A 1 89 ? 6.830 -5.276 13.673 1.00 84.38 89 ILE A N 1
ATOM 665 C CA . ILE A 1 89 ? 7.253 -3.879 13.820 1.00 84.38 89 ILE A CA 1
ATOM 666 C C . ILE A 1 89 ? 8.226 -3.705 14.992 1.00 84.38 89 ILE A C 1
ATOM 668 O O . ILE A 1 89 ? 9.229 -3.005 14.858 1.00 84.38 89 ILE A O 1
ATOM 672 N N . MET A 1 90 ? 7.980 -4.381 16.115 1.00 81.50 90 MET A N 1
ATOM 673 C CA . MET A 1 90 ? 8.878 -4.356 17.275 1.00 81.50 90 MET A CA 1
ATOM 674 C C . MET A 1 90 ? 10.263 -4.932 16.960 1.00 81.50 90 MET A C 1
ATOM 676 O O . MET A 1 90 ? 11.272 -4.369 17.378 1.00 81.50 90 MET A O 1
ATOM 680 N N . LEU A 1 91 ? 10.324 -6.025 16.193 1.00 82.88 91 LEU A N 1
ATOM 681 C CA . LEU A 1 91 ? 11.580 -6.638 15.746 1.00 82.88 91 LEU A CA 1
ATOM 682 C C . LEU A 1 91 ? 12.374 -5.708 14.825 1.00 82.88 91 LEU A C 1
ATOM 684 O O . LEU A 1 91 ? 13.577 -5.536 15.014 1.00 82.88 91 LEU A O 1
ATOM 688 N N . LEU A 1 92 ? 11.699 -5.080 13.858 1.00 81.06 92 LEU A N 1
ATOM 689 C CA . LEU A 1 92 ? 12.325 -4.132 12.932 1.00 81.06 92 LEU A CA 1
ATOM 690 C C . LEU A 1 92 ? 12.931 -2.929 13.667 1.00 81.06 92 LEU A C 1
ATOM 692 O O . LEU A 1 92 ? 14.034 -2.492 13.335 1.00 81.06 92 LEU A O 1
ATOM 696 N N . ASN A 1 93 ? 12.238 -2.450 14.700 1.00 72.94 93 ASN A N 1
ATOM 697 C CA . ASN A 1 93 ? 12.634 -1.302 15.510 1.00 72.94 93 ASN A CA 1
ATOM 698 C C . ASN A 1 93 ? 13.428 -1.679 16.771 1.00 72.94 93 ASN A C 1
ATOM 700 O O . ASN A 1 93 ? 13.618 -0.839 17.650 1.00 72.94 93 ASN A O 1
ATOM 704 N N . HIS A 1 94 ? 13.914 -2.912 16.917 1.00 71.81 94 HIS A N 1
ATOM 705 C CA . HIS A 1 94 ? 14.701 -3.299 18.090 1.00 71.81 94 HIS A CA 1
ATOM 706 C C . HIS A 1 94 ? 16.030 -2.496 18.144 1.00 71.81 94 HIS A C 1
ATOM 708 O O . HIS A 1 94 ? 16.618 -2.227 17.099 1.00 71.81 94 HIS A O 1
ATOM 714 N N . PRO A 1 95 ? 16.537 -2.049 19.314 1.00 63.75 95 PRO A N 1
ATOM 715 C CA . PRO A 1 95 ? 17.732 -1.185 19.440 1.00 63.75 95 PRO A CA 1
ATOM 716 C C . PRO A 1 95 ? 19.039 -1.753 18.873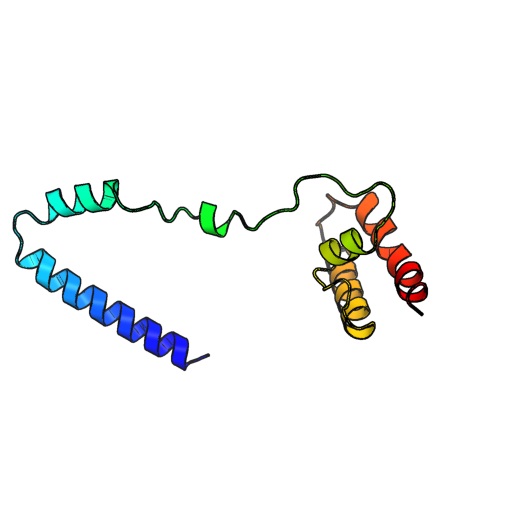 1.00 63.75 95 PRO A C 1
ATOM 718 O O . PRO A 1 95 ? 20.019 -1.028 18.735 1.00 63.75 95 PRO A O 1
ATOM 721 N N . ARG A 1 96 ? 19.056 -3.034 18.497 1.00 64.94 96 ARG A N 1
ATOM 722 C CA . ARG A 1 96 ? 20.191 -3.679 17.831 1.00 64.94 96 ARG A CA 1
ATOM 723 C C . ARG A 1 96 ? 20.287 -3.344 16.333 1.00 64.94 96 ARG A C 1
ATOM 725 O O . ARG A 1 96 ? 21.379 -3.424 15.776 1.00 64.94 96 ARG A O 1
ATOM 732 N N . SER A 1 97 ? 19.187 -2.959 15.679 1.00 55.88 97 SER A N 1
ATOM 733 C CA . SER A 1 97 ? 19.170 -2.516 14.278 1.00 55.88 97 SER A CA 1
ATOM 734 C C . SER A 1 97 ? 19.258 -0.985 14.208 1.00 55.88 97 SER A C 1
ATOM 736 O O . SER A 1 97 ? 18.461 -0.260 14.803 1.00 55.88 97 SER A O 1
ATOM 738 N N . LYS A 1 98 ? 20.250 -0.468 13.473 1.00 49.00 98 LYS A N 1
ATOM 739 C CA . LYS A 1 98 ? 20.574 0.966 13.334 1.00 49.00 98 LYS A CA 1
ATOM 740 C C . LYS A 1 98 ? 19.551 1.781 12.508 1.00 49.00 98 LYS A C 1
ATOM 742 O O . LYS A 1 98 ? 19.945 2.578 11.666 1.00 49.00 98 LYS A O 1
ATOM 747 N N . LEU A 1 99 ? 18.247 1.629 12.738 1.00 49.75 99 LEU A N 1
ATOM 748 C CA . LEU A 1 99 ? 17.250 2.645 12.369 1.00 49.75 99 LEU A CA 1
ATOM 749 C C . LEU A 1 99 ? 16.833 3.371 13.655 1.00 49.75 99 LEU A C 1
ATOM 751 O O . LEU A 1 99 ? 15.900 2.973 14.354 1.00 49.75 99 LEU A O 1
ATOM 755 N N . ALA A 1 100 ? 17.604 4.389 14.033 1.00 50.47 100 ALA A N 1
ATOM 756 C CA . ALA A 1 100 ? 17.493 5.102 15.308 1.00 50.47 100 ALA A CA 1
ATOM 757 C C . ALA A 1 100 ? 16.877 6.508 15.177 1.00 50.47 100 ALA A C 1
ATOM 759 O O . ALA A 1 100 ? 17.147 7.367 16.005 1.00 50.47 100 ALA A O 1
ATOM 760 N N . THR A 1 101 ? 16.043 6.754 14.161 1.00 52.47 101 THR A N 1
ATOM 761 C CA . THR A 1 101 ? 15.566 8.119 13.849 1.00 52.47 101 THR A CA 1
ATOM 762 C C . THR A 1 101 ? 14.094 8.385 14.221 1.00 52.47 101 THR A C 1
ATOM 764 O O . THR A 1 101 ? 13.662 9.525 14.157 1.00 52.47 101 THR A O 1
ATOM 767 N N . ILE A 1 102 ? 13.311 7.391 14.675 1.00 54.81 102 ILE A N 1
ATOM 768 C CA . ILE A 1 102 ? 11.851 7.553 14.938 1.00 54.81 102 ILE A CA 1
ATOM 769 C C . ILE A 1 102 ? 11.452 7.163 16.385 1.00 54.81 102 ILE A C 1
ATOM 771 O O . ILE A 1 102 ? 10.332 6.742 16.656 1.00 54.81 102 ILE A O 1
ATOM 775 N N . ARG A 1 103 ? 12.389 7.190 17.343 1.00 55.03 103 ARG A N 1
ATOM 776 C CA . ARG A 1 103 ? 12.318 6.284 18.510 1.00 55.03 103 ARG A CA 1
ATOM 777 C C . ARG A 1 103 ? 11.605 6.702 19.807 1.00 55.03 103 ARG A C 1
ATOM 779 O O . ARG A 1 103 ? 11.338 5.770 20.557 1.00 55.03 103 ARG A O 1
ATOM 786 N N . PRO A 1 104 ? 11.229 7.954 20.117 1.00 53.44 104 PRO A N 1
ATOM 787 C CA . PRO A 1 104 ? 10.495 8.176 21.365 1.00 53.44 104 PRO A CA 1
ATOM 788 C C . PRO A 1 104 ? 8.993 7.894 21.197 1.00 53.44 104 PRO A C 1
ATOM 790 O O . PRO A 1 104 ? 8.458 6.994 21.833 1.00 53.44 104 PRO A O 1
ATOM 793 N N . PHE A 1 105 ? 8.326 8.566 20.254 1.00 51.38 105 PHE A N 1
ATOM 794 C CA . PHE A 1 105 ? 6.861 8.525 20.169 1.00 51.38 105 PHE A CA 1
ATOM 795 C C . PHE A 1 105 ? 6.302 7.198 19.630 1.00 51.38 105 PHE A C 1
ATOM 797 O O . PHE A 1 105 ? 5.243 6.742 20.046 1.00 51.38 105 PHE A O 1
ATOM 804 N N . PHE A 1 106 ? 7.013 6.545 18.706 1.00 55.41 106 PHE A N 1
ATOM 805 C CA . PHE A 1 106 ? 6.532 5.320 18.063 1.00 55.41 106 PHE A CA 1
ATOM 806 C C . PHE A 1 106 ? 6.544 4.099 18.995 1.00 55.41 106 PHE A C 1
ATOM 808 O O . PHE A 1 106 ? 5.669 3.241 18.916 1.00 55.41 106 PHE A O 1
ATOM 815 N N . VAL A 1 107 ? 7.550 3.994 19.867 1.00 56.75 107 VAL A N 1
ATOM 816 C CA . VAL A 1 107 ? 7.700 2.829 20.754 1.00 56.75 107 VAL A CA 1
ATOM 817 C C . VAL A 1 107 ? 6.682 2.893 21.885 1.00 56.75 107 VAL A C 1
ATOM 819 O O . VAL A 1 107 ? 6.058 1.883 22.193 1.00 56.75 107 VAL A O 1
ATOM 822 N N . GLU A 1 108 ? 6.474 4.078 22.455 1.00 57.91 108 GLU A N 1
ATOM 823 C CA . GLU A 1 108 ? 5.494 4.296 23.519 1.00 57.91 108 GLU A CA 1
ATOM 824 C C . GLU A 1 108 ? 4.065 4.115 23.013 1.00 57.91 108 GLU A C 1
ATOM 826 O O . GLU A 1 108 ? 3.242 3.489 23.666 1.00 57.91 108 GLU A O 1
ATOM 831 N N . SER A 1 109 ? 3.773 4.584 21.803 1.00 56.16 109 SER A N 1
ATOM 832 C CA . SER A 1 109 ? 2.443 4.446 21.228 1.00 56.16 109 SER A CA 1
ATOM 833 C C . SER A 1 109 ? 2.115 2.955 20.998 1.00 56.16 109 SER A C 1
ATOM 835 O O . SER A 1 109 ? 1.091 2.445 21.460 1.00 56.16 109 SER A O 1
ATOM 837 N N . VAL A 1 110 ? 3.011 2.198 20.362 1.00 61.34 110 VAL A N 1
ATOM 838 C CA . VAL A 1 110 ? 2.760 0.798 19.982 1.00 61.34 110 VAL A CA 1
ATOM 839 C C . VAL A 1 110 ? 2.668 -0.153 21.191 1.00 61.34 110 VAL A C 1
ATOM 841 O O . VAL A 1 110 ? 1.980 -1.174 21.100 1.00 61.34 110 VAL A O 1
ATOM 844 N N . THR A 1 111 ? 3.276 0.164 22.338 1.00 61.44 111 THR A N 1
ATOM 845 C CA . THR A 1 111 ? 3.156 -0.643 23.571 1.00 61.44 111 THR A CA 1
ATOM 846 C C . THR A 1 111 ? 1.799 -0.504 24.271 1.00 61.44 111 THR A C 1
ATOM 848 O O . THR A 1 111 ? 1.405 -1.439 24.969 1.00 61.44 111 THR A O 1
ATOM 851 N N . PHE A 1 112 ? 1.029 0.567 24.032 1.00 58.91 112 PHE A N 1
ATOM 852 C CA . PHE A 1 112 ? -0.355 0.719 24.526 1.00 58.91 112 PHE A CA 1
ATOM 853 C C . PHE A 1 112 ? -1.407 -0.018 23.675 1.00 58.91 112 PHE A C 1
ATOM 855 O O . PHE A 1 112 ? -2.583 -0.098 24.040 1.00 58.91 112 PHE A O 1
ATOM 862 N N . LEU A 1 113 ? -1.003 -0.635 22.564 1.00 63.16 113 LEU A N 1
ATOM 863 C CA . LEU A 1 113 ? -1.890 -1.383 21.672 1.00 63.16 113 LEU A CA 1
ATOM 864 C C . LEU A 1 113 ? -2.675 -2.543 22.337 1.00 63.16 113 LEU A C 1
ATOM 866 O O . LEU A 1 113 ? -3.850 -2.717 22.001 1.00 63.16 113 LEU A O 1
ATOM 870 N N . PRO A 1 114 ? -2.123 -3.328 23.288 1.00 58.72 114 PRO A N 1
ATOM 871 C CA . PRO A 1 114 ? -2.884 -4.364 23.992 1.00 58.72 114 PRO A CA 1
ATOM 872 C C . PRO A 1 114 ? -4.092 -3.799 24.757 1.00 58.72 114 PRO A C 1
ATOM 874 O O . PRO A 1 114 ? -5.124 -4.464 24.844 1.00 58.72 114 PRO A O 1
ATOM 877 N N . LEU A 1 115 ? -3.988 -2.556 25.240 1.00 57.88 115 LEU A N 1
ATOM 878 C CA . LEU A 1 115 ? -5.046 -1.826 25.945 1.00 57.88 115 LEU A CA 1
ATOM 879 C C . LEU A 1 115 ? -6.192 -1.413 25.002 1.00 57.88 115 LEU A C 1
ATOM 881 O O . LEU A 1 115 ? -7.353 -1.419 25.404 1.00 57.88 115 LEU A O 1
ATOM 885 N N . LEU A 1 116 ? -5.901 -1.144 23.724 1.00 55.44 116 LEU A N 1
ATOM 886 C CA . LEU A 1 116 ? -6.908 -0.853 22.689 1.00 55.44 116 LEU A CA 1
ATOM 887 C C . LEU A 1 116 ? -7.605 -2.108 22.145 1.00 55.44 116 LEU A C 1
ATOM 889 O O . LEU A 1 116 ? -8.792 -2.069 21.810 1.00 55.44 116 LEU A O 1
ATOM 893 N N . ILE A 1 117 ? -6.895 -3.239 22.078 1.00 57.97 117 ILE A N 1
ATOM 894 C CA . ILE A 1 117 ? -7.477 -4.533 21.678 1.00 57.97 117 ILE A CA 1
ATOM 895 C C . ILE A 1 117 ? -8.491 -5.028 22.729 1.00 57.97 117 ILE A C 1
ATOM 897 O O . ILE A 1 117 ? -9.435 -5.742 22.379 1.00 57.97 117 ILE A O 1
ATOM 901 N N . GLY A 1 118 ? -8.316 -4.636 23.996 1.00 54.84 118 GLY A N 1
ATOM 902 C CA . GLY A 1 118 ? -9.217 -4.956 25.107 1.00 54.84 118 GLY A CA 1
ATOM 903 C C . GLY A 1 118 ? -10.527 -4.160 25.144 1.00 54.84 118 GLY A C 1
ATOM 904 O O . GLY A 1 118 ? -11.482 -4.639 25.738 1.00 54.84 118 GLY A O 1
ATOM 905 N N . GLN A 1 119 ? -10.613 -3.000 24.481 1.00 53.31 119 GLN A N 1
ATOM 906 C CA . GLN A 1 119 ? -11.811 -2.137 24.501 1.00 53.31 119 GLN A CA 1
ATOM 907 C C . GLN A 1 119 ? -12.825 -2.409 23.372 1.00 53.31 119 GLN A C 1
ATOM 909 O O . GLN A 1 119 ? -13.795 -1.678 23.231 1.00 53.31 1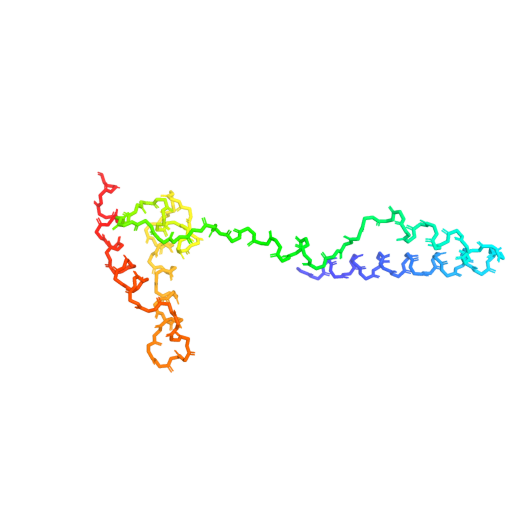19 GLN A O 1
ATOM 914 N N . ASN A 1 120 ? -12.611 -3.433 22.538 1.00 48.38 120 ASN A N 1
ATOM 915 C CA . ASN A 1 120 ? -13.596 -3.880 21.537 1.00 48.38 120 ASN A CA 1
ATOM 916 C C . ASN A 1 120 ? -14.158 -5.267 21.902 1.00 48.38 120 ASN A C 1
ATOM 918 O O . ASN A 1 120 ? -14.129 -6.185 21.076 1.00 48.38 120 ASN A O 1
ATOM 922 N N . ALA A 1 121 ? -14.579 -5.420 23.158 1.00 42.25 121 ALA A N 1
ATOM 923 C CA . ALA A 1 121 ? -15.544 -6.427 23.590 1.00 42.25 121 ALA A CA 1
ATOM 924 C C . ALA A 1 121 ? -16.873 -5.715 23.853 1.00 42.25 121 ALA A C 1
ATOM 926 O O . ALA A 1 121 ? -16.807 -4.602 24.423 1.00 42.25 121 ALA A O 1
#

pLDDT: mean 72.65, std 14.17, range [42.25, 95.88]

Secondary structure (DSSP, 8-state):
-HHHHHHHHHHHHHHHHHHHHHHHH-TTHHHHHHHHHHHS----HHHHH------S---SS--HHHHHHHHTS-TT--HHHHHHHHHHHHHHT-TTSS--SSTTHHHHHHHTHHHHHTT--

Organism: Anopheles darlingi (NCBI:txid43151)